Protein AF-A0A7Y2T5R7-F1 (afdb_monomer_lite)

Structure (mmCIF, N/CA/C/O backbone):
data_AF-A0A7Y2T5R7-F1
#
_entry.id   AF-A0A7Y2T5R7-F1
#
loop_
_atom_site.group_PDB
_atom_site.id
_atom_site.type_symbol
_atom_site.label_atom_id
_atom_site.label_alt_id
_atom_site.label_comp_id
_atom_site.label_asym_id
_atom_site.label_entity_id
_atom_site.label_seq_id
_atom_site.pdbx_PDB_ins_code
_atom_site.Cartn_x
_atom_site.Cartn_y
_atom_site.Cartn_z
_atom_site.occupancy
_atom_site.B_iso_or_equiv
_atom_site.auth_seq_id
_atom_site.auth_comp_id
_atom_site.auth_asym_id
_atom_site.auth_atom_id
_atom_site.pdbx_PDB_model_num
ATOM 1 N N . MET A 1 1 ? -15.879 -8.574 15.524 1.00 82.50 1 MET A N 1
ATOM 2 C CA . MET A 1 1 ? -15.016 -9.725 15.180 1.00 82.50 1 MET A CA 1
ATOM 3 C C . MET A 1 1 ? -14.684 -9.768 13.689 1.00 82.50 1 MET A C 1
ATOM 5 O O . MET A 1 1 ? -13.513 -9.671 13.364 1.00 82.50 1 MET A O 1
ATOM 9 N N . ILE A 1 2 ? -15.680 -9.788 12.792 1.00 92.94 2 ILE A N 1
ATOM 10 C CA . ILE A 1 2 ? -15.484 -9.879 11.326 1.00 92.94 2 ILE A CA 1
ATOM 11 C C . ILE A 1 2 ? -14.481 -8.845 10.782 1.00 92.94 2 ILE A C 1
ATOM 13 O O . ILE A 1 2 ? -13.501 -9.215 10.155 1.00 92.94 2 ILE A O 1
ATOM 17 N N . ILE A 1 3 ? -14.653 -7.558 11.103 1.00 93.81 3 ILE A N 1
ATOM 18 C CA . ILE A 1 3 ? -13.773 -6.482 10.602 1.00 93.81 3 ILE A CA 1
ATOM 19 C C . ILE A 1 3 ? -12.310 -6.653 11.033 1.00 93.81 3 ILE A C 1
ATOM 21 O O . ILE A 1 3 ? -11.402 -6.276 10.304 1.00 93.81 3 ILE A O 1
ATOM 25 N N . PHE A 1 4 ? -12.066 -7.232 12.209 1.00 94.38 4 PHE A N 1
ATOM 26 C CA . PHE A 1 4 ? -10.707 -7.507 12.666 1.00 94.38 4 PHE A CA 1
ATOM 27 C C . PHE A 1 4 ? -10.052 -8.619 11.842 1.00 94.38 4 PHE A C 1
ATOM 29 O O . PHE A 1 4 ? -8.899 -8.480 11.451 1.00 94.38 4 PHE A O 1
ATOM 36 N N . VAL A 1 5 ? -10.812 -9.663 11.495 1.00 97.19 5 VAL A N 1
ATOM 37 C CA . VAL A 1 5 ? -10.345 -10.723 10.591 1.00 97.19 5 VAL A CA 1
ATOM 38 C C . VAL A 1 5 ? -10.020 -10.150 9.212 1.00 97.19 5 VAL A C 1
ATOM 40 O O . VAL A 1 5 ? -8.943 -10.421 8.695 1.00 97.19 5 VAL A O 1
ATOM 43 N N . LEU A 1 6 ? -10.882 -9.290 8.650 1.00 96.88 6 LEU A N 1
ATOM 44 C CA . LEU A 1 6 ? -10.611 -8.654 7.350 1.00 96.88 6 LEU A CA 1
ATOM 45 C C . LEU A 1 6 ? -9.307 -7.848 7.366 1.00 96.88 6 LEU A C 1
ATOM 47 O O . LEU A 1 6 ? -8.536 -7.902 6.413 1.00 96.88 6 LEU A O 1
ATOM 51 N N . ARG A 1 7 ? -9.047 -7.129 8.467 1.00 97.62 7 ARG A N 1
ATOM 52 C CA . ARG A 1 7 ? -7.803 -6.373 8.655 1.00 97.62 7 ARG A CA 1
ATOM 53 C C . ARG A 1 7 ? -6.590 -7.300 8.687 1.00 97.62 7 ARG A C 1
ATOM 55 O O . ARG A 1 7 ? -5.608 -6.994 8.028 1.00 97.62 7 ARG A O 1
ATOM 62 N N . ILE A 1 8 ? -6.660 -8.419 9.414 1.00 97.69 8 ILE A N 1
ATOM 63 C CA . ILE A 1 8 ? -5.569 -9.407 9.455 1.00 97.69 8 ILE A CA 1
ATOM 64 C C . ILE A 1 8 ? -5.295 -9.951 8.053 1.00 97.69 8 ILE A C 1
ATOM 66 O O . ILE A 1 8 ? -4.147 -9.944 7.623 1.00 97.69 8 ILE A O 1
ATOM 70 N N . VAL A 1 9 ? -6.334 -10.376 7.330 1.00 97.75 9 VAL A N 1
ATOM 71 C CA . VAL A 1 9 ? -6.182 -10.929 5.976 1.00 97.75 9 VAL A CA 1
ATOM 72 C C . VAL A 1 9 ? -5.541 -9.903 5.040 1.00 97.75 9 VAL A C 1
ATOM 74 O O . VAL A 1 9 ? -4.542 -10.215 4.399 1.00 97.75 9 VAL A O 1
ATOM 77 N N . ALA A 1 10 ? -6.046 -8.664 5.015 1.00 97.25 10 ALA A N 1
ATOM 78 C CA . ALA A 1 10 ? -5.464 -7.595 4.204 1.00 97.25 10 ALA A CA 1
ATOM 79 C C . ALA A 1 10 ? -3.992 -7.328 4.572 1.00 97.25 10 ALA A C 1
ATOM 81 O O . ALA A 1 10 ? -3.141 -7.239 3.691 1.00 97.25 10 ALA A O 1
ATOM 82 N N . SER A 1 11 ? -3.669 -7.257 5.867 1.00 97.69 11 SER A N 1
ATOM 83 C CA . SER A 1 11 ? -2.298 -7.041 6.337 1.00 97.69 11 SER A CA 1
ATOM 84 C C . SER A 1 11 ? -1.349 -8.183 5.975 1.00 97.69 11 SER A C 1
ATOM 86 O O . SER A 1 11 ? -0.213 -7.909 5.602 1.00 97.69 11 SER A O 1
ATOM 88 N N . LEU A 1 12 ? -1.787 -9.443 6.051 1.00 97.81 12 LEU A N 1
ATOM 89 C CA . LEU A 1 12 ? -0.954 -10.592 5.682 1.00 97.81 12 LEU A CA 1
ATOM 90 C C . LEU A 1 12 ? -0.620 -10.598 4.187 1.00 97.81 12 LEU A C 1
ATOM 92 O O . LEU A 1 12 ? 0.531 -10.829 3.827 1.00 97.81 12 LEU A O 1
ATOM 96 N N . VAL A 1 13 ? -1.592 -10.284 3.327 1.00 96.44 13 VAL A N 1
ATOM 97 C CA . VAL A 1 13 ? -1.356 -10.186 1.877 1.00 96.44 13 VAL A CA 1
ATOM 98 C C . VAL A 1 13 ? -0.406 -9.027 1.552 1.00 96.44 13 VAL A C 1
ATOM 100 O O . VAL A 1 13 ? 0.529 -9.193 0.771 1.00 96.44 13 VAL A O 1
ATOM 103 N N . LEU A 1 14 ? 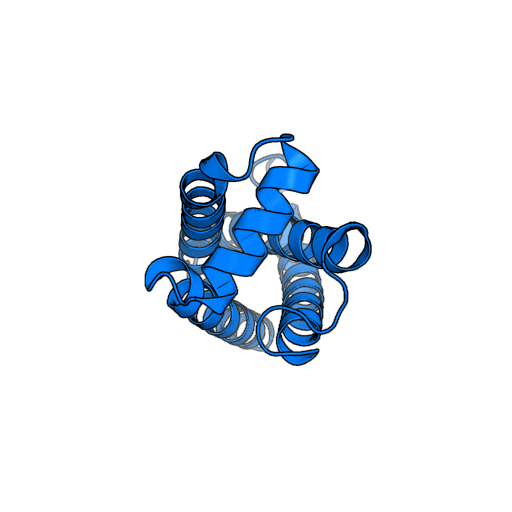-0.574 -7.867 2.196 1.00 96.06 14 LEU A N 1
ATOM 104 C CA . LEU A 1 14 ? 0.351 -6.740 2.029 1.00 96.06 14 LEU A CA 1
ATOM 105 C C . LEU A 1 14 ? 1.770 -7.074 2.516 1.00 96.06 14 LEU A C 1
ATOM 107 O O . LEU A 1 14 ? 2.737 -6.694 1.864 1.00 96.06 14 LEU A O 1
ATOM 111 N N . LEU A 1 15 ? 1.916 -7.811 3.622 1.00 96.94 15 LEU A N 1
ATOM 112 C CA . LEU A 1 15 ? 3.222 -8.274 4.107 1.00 96.94 15 LEU A CA 1
ATOM 113 C C . LEU A 1 15 ? 3.892 -9.256 3.139 1.00 96.94 15 LEU A C 1
ATOM 115 O O . LEU A 1 15 ? 5.104 -9.184 2.944 1.00 96.94 15 LEU A O 1
ATOM 119 N N . GLN A 1 16 ? 3.119 -10.134 2.500 1.00 95.31 16 GLN A N 1
ATOM 120 C CA . GLN A 1 16 ? 3.629 -11.002 1.439 1.00 95.31 16 GLN A CA 1
ATOM 121 C C . GLN A 1 16 ? 4.102 -10.179 0.228 1.00 95.31 16 GLN A C 1
ATOM 123 O O . GLN A 1 16 ? 5.209 -10.407 -0.251 1.00 95.31 16 GLN A O 1
ATOM 128 N N . SER A 1 17 ? 3.329 -9.184 -0.223 1.00 92.69 17 SER A N 1
ATOM 129 C CA . SER A 1 17 ? 3.758 -8.238 -1.273 1.00 92.69 17 SER A CA 1
ATOM 130 C C . SER A 1 17 ? 5.061 -7.518 -0.895 1.00 92.69 17 SER A C 1
ATOM 132 O O . SER A 1 17 ? 6.006 -7.460 -1.685 1.00 92.69 17 SER A O 1
ATOM 134 N N . LEU A 1 18 ? 5.144 -7.023 0.343 1.00 94.94 18 LEU A N 1
ATOM 135 C CA . LEU A 1 18 ? 6.329 -6.351 0.873 1.00 94.94 18 LEU A CA 1
ATOM 136 C C . LEU A 1 18 ? 7.562 -7.243 0.867 1.00 94.94 18 LEU A C 1
ATOM 138 O O . LEU A 1 18 ? 8.639 -6.747 0.561 1.00 94.94 18 LEU A O 1
ATOM 142 N N . PHE A 1 19 ? 7.424 -8.530 1.189 1.00 95.12 19 PHE A N 1
ATOM 143 C CA . PHE A 1 19 ? 8.545 -9.463 1.150 1.00 95.12 19 PHE A CA 1
ATOM 144 C C . PHE A 1 19 ? 9.201 -9.462 -0.237 1.00 95.12 19 PHE A C 1
ATOM 146 O O . PHE A 1 19 ? 10.382 -9.145 -0.335 1.00 95.12 19 PHE A O 1
ATOM 153 N N . PHE A 1 20 ? 8.426 -9.677 -1.305 1.00 92.75 20 PHE A N 1
ATOM 154 C CA . PHE A 1 20 ? 8.951 -9.694 -2.677 1.00 92.75 20 PHE A CA 1
ATOM 155 C C . PHE A 1 20 ? 9.573 -8.360 -3.099 1.00 92.75 20 PHE A C 1
ATOM 157 O O . PHE A 1 20 ? 10.625 -8.339 -3.748 1.00 92.75 20 PHE A O 1
ATOM 164 N N . LYS A 1 21 ? 8.951 -7.244 -2.701 1.00 94.00 21 LYS A N 1
ATOM 165 C CA . LYS A 1 21 ? 9.466 -5.910 -3.013 1.00 94.00 21 LYS A CA 1
ATOM 166 C C . LYS A 1 21 ? 10.740 -5.603 -2.245 1.00 94.00 21 LYS A C 1
ATOM 168 O O . LYS A 1 21 ? 11.671 -5.092 -2.844 1.00 94.00 21 LYS A O 1
ATOM 173 N N . LEU A 1 22 ? 10.828 -5.907 -0.954 1.00 94.88 22 LEU A N 1
ATOM 174 C CA . LEU A 1 22 ? 11.987 -5.554 -0.128 1.00 94.88 22 LEU A CA 1
ATOM 175 C C . LEU A 1 22 ? 13.186 -6.476 -0.367 1.00 94.88 22 LEU A C 1
ATOM 177 O O . LEU A 1 22 ? 14.319 -6.006 -0.298 1.00 94.88 22 LEU A O 1
ATOM 181 N N . THR A 1 23 ? 12.966 -7.750 -0.709 1.00 95.25 23 THR A N 1
ATOM 182 C CA . THR A 1 23 ? 14.054 -8.674 -1.077 1.00 95.25 23 THR A CA 1
ATOM 183 C C . THR A 1 23 ? 14.560 -8.472 -2.502 1.00 95.25 23 THR A C 1
ATOM 185 O O . THR A 1 23 ? 15.441 -9.213 -2.927 1.00 95.25 23 THR A O 1
ATOM 188 N N . ALA A 1 24 ? 14.004 -7.505 -3.245 1.00 93.75 24 ALA A N 1
ATOM 189 C CA . ALA A 1 24 ? 14.325 -7.259 -4.649 1.00 93.75 24 ALA A CA 1
ATOM 190 C C . ALA A 1 24 ? 14.247 -8.544 -5.491 1.00 93.75 24 ALA A C 1
ATOM 192 O O . ALA A 1 24 ? 15.151 -8.835 -6.273 1.00 93.75 24 ALA A O 1
ATOM 193 N N . ALA A 1 25 ? 13.175 -9.326 -5.308 1.00 93.75 25 ALA A N 1
ATOM 194 C CA . ALA A 1 25 ? 12.942 -10.499 -6.141 1.00 93.75 25 ALA A CA 1
ATOM 195 C C . ALA A 1 25 ? 12.976 -10.085 -7.621 1.00 93.75 25 ALA A C 1
ATOM 197 O O . ALA A 1 25 ? 12.406 -9.047 -7.968 1.00 93.75 25 ALA A O 1
ATOM 198 N N . GLU A 1 26 ? 13.624 -10.880 -8.478 1.00 92.94 26 GLU A N 1
ATOM 199 C CA . GLU A 1 26 ? 13.841 -10.537 -9.896 1.00 92.94 26 GLU A CA 1
ATOM 200 C C . GLU A 1 26 ? 12.541 -10.121 -10.588 1.00 92.94 26 GLU A C 1
ATOM 202 O O . GLU A 1 26 ? 12.492 -9.131 -11.316 1.00 92.94 26 GLU A O 1
ATOM 207 N N . GLU A 1 27 ? 11.454 -10.817 -10.266 1.00 89.12 27 GLU A N 1
ATOM 208 C CA . GLU A 1 27 ? 10.131 -10.533 -10.800 1.00 89.12 27 GLU A CA 1
ATOM 209 C C . GLU A 1 27 ? 9.571 -9.174 -10.359 1.00 89.12 27 GLU A C 1
ATOM 211 O O . GLU A 1 27 ? 8.992 -8.438 -11.160 1.00 89.12 27 GLU A O 1
ATOM 216 N N . SER A 1 28 ? 9.794 -8.800 -9.095 1.00 92.62 28 SER A N 1
ATOM 217 C CA . SER A 1 28 ? 9.418 -7.481 -8.589 1.00 92.62 28 SER A CA 1
ATOM 218 C C . SER A 1 28 ? 10.242 -6.388 -9.265 1.00 92.62 28 SER A C 1
ATOM 220 O O . SER A 1 28 ? 9.685 -5.344 -9.592 1.00 92.62 28 SER A O 1
ATOM 222 N N . VAL A 1 29 ? 11.544 -6.603 -9.467 1.00 94.88 29 VAL A N 1
ATOM 223 C CA . VAL A 1 29 ? 12.426 -5.620 -10.117 1.00 94.88 29 VAL A CA 1
ATOM 224 C C . VAL A 1 29 ? 12.010 -5.417 -11.574 1.00 94.88 29 VAL A C 1
ATOM 226 O O . VAL A 1 29 ? 11.833 -4.280 -12.007 1.00 94.88 29 VAL A O 1
ATOM 229 N N . ALA A 1 30 ? 11.767 -6.500 -12.317 1.00 92.50 30 ALA A N 1
ATOM 230 C CA . ALA A 1 30 ? 11.310 -6.426 -13.703 1.00 92.50 30 ALA A CA 1
ATOM 231 C C . ALA A 1 30 ? 9.967 -5.683 -13.827 1.00 92.50 30 ALA A C 1
ATOM 233 O O . ALA A 1 30 ? 9.833 -4.777 -14.652 1.00 92.50 30 ALA A O 1
ATOM 234 N N . MET A 1 31 ? 8.997 -6.000 -12.961 1.00 91.50 31 MET A N 1
ATOM 235 C CA . MET A 1 31 ? 7.690 -5.339 -12.951 1.00 91.50 31 MET A CA 1
ATOM 236 C C . MET A 1 31 ? 7.808 -3.831 -12.686 1.00 91.50 31 MET A C 1
ATOM 238 O O . MET A 1 31 ? 7.212 -3.026 -13.406 1.00 91.50 31 MET A O 1
ATOM 242 N N . PHE A 1 32 ? 8.576 -3.425 -11.669 1.00 94.12 32 PHE A N 1
ATOM 243 C CA . PHE A 1 32 ? 8.747 -2.006 -11.356 1.00 94.12 32 PHE A CA 1
ATOM 244 C C . PHE A 1 32 ? 9.604 -1.273 -12.394 1.00 94.12 32 PHE A C 1
ATOM 246 O O . PHE A 1 32 ? 9.390 -0.077 -12.578 1.00 94.12 32 PHE A O 1
ATOM 253 N N . ALA A 1 33 ? 10.504 -1.950 -13.114 1.00 94.88 33 ALA A N 1
ATOM 254 C CA . ALA A 1 33 ? 11.239 -1.353 -14.227 1.00 94.88 33 ALA A CA 1
ATOM 255 C C . ALA A 1 33 ? 10.297 -1.007 -15.385 1.00 94.88 33 ALA A C 1
ATOM 257 O O . ALA A 1 33 ? 10.316 0.125 -15.874 1.00 94.88 33 ALA A O 1
ATOM 258 N N . SER A 1 34 ? 9.414 -1.937 -15.768 1.00 93.69 34 SER A N 1
ATOM 259 C CA . SER A 1 34 ? 8.377 -1.685 -16.776 1.00 93.69 34 SER A CA 1
ATOM 260 C C . SER A 1 34 ? 7.406 -0.592 -16.331 1.00 93.69 34 SER A C 1
ATOM 262 O O . SER A 1 34 ? 7.094 0.310 -17.109 1.00 93.69 34 SER A O 1
ATOM 264 N N . LEU A 1 35 ? 6.965 -0.631 -15.070 1.00 93.50 35 LEU A N 1
ATOM 265 C CA . LEU A 1 35 ? 6.083 0.395 -14.520 1.00 93.50 35 LEU A CA 1
ATOM 266 C C . LEU A 1 35 ? 6.761 1.769 -14.492 1.00 93.50 35 LEU A C 1
ATOM 268 O O . LEU A 1 35 ? 6.132 2.765 -14.835 1.00 93.50 35 LEU A O 1
ATOM 272 N N . SER A 1 36 ? 8.036 1.828 -14.106 1.00 94.94 36 SER A N 1
ATOM 273 C CA . SER A 1 36 ? 8.808 3.069 -14.052 1.00 94.94 36 SER A CA 1
ATOM 274 C C . SER A 1 36 ? 8.963 3.663 -15.440 1.00 94.94 36 SER A C 1
ATOM 276 O O . SER A 1 36 ? 8.588 4.810 -15.656 1.00 94.94 36 SER A O 1
ATOM 278 N N . ALA A 1 37 ? 9.380 2.854 -16.415 1.00 95.12 37 ALA A N 1
ATOM 279 C CA . ALA A 1 37 ? 9.455 3.282 -17.805 1.00 95.12 37 ALA A CA 1
ATOM 280 C C . ALA A 1 37 ? 8.109 3.817 -18.327 1.00 95.12 37 ALA A C 1
ATOM 282 O O . ALA A 1 37 ? 8.082 4.841 -19.001 1.00 95.12 37 ALA A O 1
ATOM 283 N N . ALA A 1 38 ? 6.989 3.173 -17.989 1.00 93.44 38 ALA A N 1
ATOM 284 C CA . ALA A 1 38 ? 5.673 3.605 -18.452 1.00 93.44 38 ALA A CA 1
ATOM 285 C C . ALA A 1 38 ? 5.164 4.889 -17.774 1.00 93.44 38 ALA A C 1
ATOM 287 O O . ALA A 1 38 ? 4.479 5.686 -18.412 1.00 93.44 38 ALA A O 1
ATOM 288 N N . VAL A 1 39 ? 5.471 5.090 -16.489 1.00 92.25 39 VAL A N 1
ATOM 289 C CA . VAL A 1 39 ? 4.977 6.238 -15.710 1.00 92.25 39 VAL A CA 1
ATOM 290 C C . VAL A 1 39 ? 5.875 7.466 -15.865 1.00 92.25 39 VAL A C 1
ATOM 292 O O . VAL A 1 39 ? 5.367 8.584 -15.924 1.00 92.25 39 VAL A O 1
ATOM 295 N N . THR A 1 40 ? 7.195 7.279 -15.913 1.00 93.38 40 THR A N 1
ATOM 296 C CA . THR A 1 40 ? 8.177 8.377 -15.896 1.00 93.38 40 THR A CA 1
ATOM 297 C C . THR A 1 40 ? 8.950 8.526 -17.205 1.00 93.38 40 THR A C 1
ATOM 299 O O . THR A 1 40 ? 9.579 9.559 -17.417 1.00 93.38 40 THR A O 1
ATOM 302 N N . GLY A 1 41 ? 8.922 7.518 -18.083 1.00 94.69 41 GLY A N 1
ATOM 303 C CA . GLY A 1 41 ? 9.814 7.434 -19.243 1.00 94.69 41 GLY A CA 1
ATOM 304 C C . GLY A 1 41 ? 11.224 6.935 -18.906 1.00 94.69 41 GLY A C 1
ATOM 305 O O . GLY A 1 41 ? 12.051 6.829 -19.808 1.00 94.69 41 GLY A O 1
ATOM 306 N N . ASP A 1 42 ? 11.507 6.614 -17.637 1.00 95.00 42 ASP A N 1
ATOM 307 C CA . ASP A 1 42 ? 12.835 6.226 -17.159 1.00 95.00 42 ASP A CA 1
ATOM 308 C C . ASP A 1 42 ? 12.768 4.974 -16.269 1.00 95.00 42 ASP A C 1
ATOM 310 O O . ASP A 1 42 ? 12.227 4.986 -15.161 1.00 95.00 42 ASP A O 1
ATOM 314 N N . ALA A 1 43 ? 13.350 3.871 -16.745 1.00 94.81 43 ALA A N 1
ATOM 315 C CA . ALA A 1 43 ? 13.415 2.610 -16.007 1.00 94.81 43 ALA A CA 1
ATOM 316 C C . ALA A 1 43 ? 14.377 2.659 -14.805 1.00 94.81 43 ALA A C 1
ATOM 318 O O . ALA A 1 43 ? 14.237 1.857 -13.883 1.00 94.81 43 ALA A O 1
ATOM 319 N N . SER A 1 44 ? 15.333 3.593 -14.775 1.00 94.81 44 SER A N 1
ATOM 320 C CA . SER A 1 44 ? 16.316 3.706 -13.688 1.00 94.81 44 SER A CA 1
ATOM 321 C C . SER A 1 44 ? 15.692 4.136 -12.356 1.00 94.81 44 SER A C 1
ATOM 323 O O . SER A 1 44 ? 16.284 3.924 -11.297 1.00 94.81 44 SER A O 1
ATOM 325 N N . LEU A 1 45 ? 14.466 4.674 -12.393 1.00 96.31 45 LEU A N 1
ATOM 326 C CA . LEU A 1 45 ? 13.686 5.034 -11.210 1.00 96.31 45 LEU A CA 1
ATOM 327 C C . LEU A 1 45 ? 12.950 3.839 -10.570 1.00 96.31 45 LEU A C 1
ATOM 329 O O . LEU A 1 45 ? 12.318 4.019 -9.525 1.00 96.31 45 LEU A O 1
ATOM 333 N N . GLU A 1 46 ? 13.088 2.621 -11.118 1.00 96.19 46 GLU A N 1
ATOM 334 C CA . GLU A 1 46 ? 12.584 1.365 -10.533 1.00 96.19 46 GLU A CA 1
ATOM 335 C C . GLU A 1 46 ? 12.840 1.265 -9.024 1.00 96.19 46 GLU A C 1
ATOM 337 O O . GLU A 1 46 ? 11.862 1.087 -8.288 1.00 96.19 46 GLU A O 1
ATOM 342 N N . PRO A 1 47 ? 14.080 1.445 -8.513 1.00 96.38 47 PRO A N 1
ATOM 343 C CA . PRO A 1 47 ? 14.352 1.199 -7.102 1.00 96.38 47 PRO A CA 1
ATOM 344 C C . PRO A 1 47 ? 13.628 2.215 -6.223 1.00 96.38 47 PRO A C 1
ATOM 346 O O . PRO A 1 47 ? 13.089 1.866 -5.174 1.00 96.38 47 PRO A O 1
ATOM 349 N N . ALA A 1 48 ? 13.570 3.474 -6.668 1.00 96.31 48 ALA A N 1
ATOM 350 C CA . ALA A 1 48 ? 12.875 4.538 -5.959 1.00 96.31 48 ALA A CA 1
ATOM 351 C C . ALA A 1 48 ? 11.364 4.278 -5.915 1.00 96.31 48 ALA A C 1
ATOM 353 O O . ALA A 1 48 ? 10.752 4.402 -4.853 1.00 96.31 48 ALA A O 1
ATOM 354 N N . MET A 1 49 ? 10.765 3.858 -7.032 1.00 95.12 49 MET A N 1
ATOM 355 C CA . MET A 1 49 ? 9.341 3.529 -7.085 1.00 95.12 49 MET A CA 1
ATOM 356 C C . MET A 1 49 ? 8.993 2.291 -6.258 1.00 95.12 49 MET A C 1
ATOM 358 O O . MET A 1 49 ? 8.041 2.333 -5.473 1.00 95.12 49 MET A O 1
ATOM 362 N N . ARG A 1 50 ? 9.768 1.208 -6.381 1.00 96.38 50 ARG A N 1
ATOM 363 C CA . ARG A 1 50 ? 9.557 -0.018 -5.602 1.00 96.38 50 ARG A CA 1
ATOM 364 C C . ARG A 1 50 ? 9.669 0.257 -4.108 1.00 96.38 50 ARG A C 1
ATOM 366 O O . ARG A 1 50 ? 8.788 -0.149 -3.345 1.00 96.38 50 ARG A O 1
ATOM 373 N N . MET A 1 51 ? 10.698 0.990 -3.681 1.00 96.50 51 MET A N 1
ATOM 374 C CA . MET A 1 51 ? 10.877 1.361 -2.274 1.00 96.50 51 MET A CA 1
ATOM 375 C C . MET A 1 51 ? 9.788 2.326 -1.798 1.00 96.50 51 MET A C 1
ATOM 377 O O . MET A 1 51 ? 9.252 2.138 -0.707 1.00 96.50 51 MET A O 1
ATOM 381 N N . GLY A 1 52 ? 9.392 3.300 -2.621 1.00 95.56 52 GLY A N 1
ATOM 382 C CA . GLY A 1 52 ? 8.308 4.231 -2.307 1.00 95.56 52 GLY A CA 1
ATOM 383 C C . GLY A 1 52 ? 6.986 3.514 -2.028 1.00 95.56 52 GLY A C 1
ATOM 384 O O . GLY A 1 52 ? 6.378 3.724 -0.976 1.00 95.56 52 GLY A O 1
ATOM 385 N N . VAL A 1 53 ? 6.576 2.598 -2.912 1.00 95.75 53 VAL A N 1
ATOM 386 C CA . VAL A 1 53 ? 5.370 1.778 -2.703 1.00 95.75 53 VAL A CA 1
ATOM 387 C C . VAL A 1 53 ? 5.521 0.875 -1.476 1.00 95.75 53 VAL A C 1
ATOM 389 O O . VAL A 1 53 ? 4.577 0.747 -0.698 1.00 95.75 53 VAL A O 1
ATOM 392 N N . SER A 1 54 ? 6.708 0.306 -1.251 1.00 96.31 54 SER A N 1
ATOM 393 C CA . SER A 1 54 ? 6.974 -0.540 -0.077 1.00 96.31 54 SER A CA 1
ATOM 394 C C . SER A 1 54 ? 6.824 0.230 1.239 1.00 96.31 54 SER A C 1
ATOM 396 O O . SE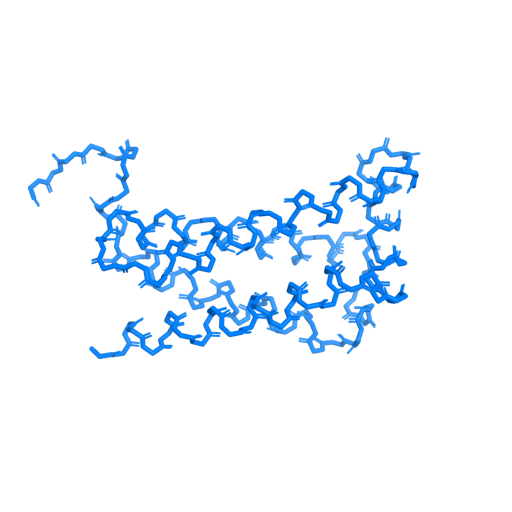R A 1 54 ? 6.248 -0.273 2.200 1.00 96.31 54 SER A O 1
ATOM 398 N N . VAL A 1 55 ? 7.271 1.485 1.303 1.00 98.00 55 VAL A N 1
ATOM 399 C CA . VAL A 1 55 ? 7.073 2.321 2.497 1.00 98.00 55 VAL A CA 1
ATOM 400 C C . VAL A 1 55 ? 5.584 2.569 2.745 1.00 98.00 55 VAL A C 1
ATOM 402 O O . VAL A 1 55 ? 5.118 2.423 3.878 1.00 98.00 55 VAL A O 1
ATOM 405 N N . VAL A 1 56 ? 4.815 2.889 1.699 1.00 97.88 56 VAL A N 1
ATOM 406 C CA . VAL A 1 56 ? 3.363 3.107 1.824 1.00 97.88 56 VAL A CA 1
ATOM 407 C C . VAL A 1 56 ? 2.650 1.835 2.290 1.00 97.88 56 VAL A C 1
ATOM 409 O O . VAL A 1 56 ? 1.797 1.902 3.178 1.00 97.88 56 VAL A O 1
ATOM 412 N N . GLU A 1 57 ? 3.006 0.671 1.750 1.00 97.44 57 GLU A N 1
ATOM 413 C CA . GLU A 1 57 ? 2.429 -0.615 2.159 1.00 97.44 57 GLU A CA 1
ATOM 414 C C . GLU A 1 57 ? 2.781 -0.975 3.607 1.00 97.44 57 GLU A C 1
ATOM 416 O O . GLU A 1 57 ? 1.908 -1.418 4.357 1.00 97.44 57 GLU A O 1
ATOM 421 N N . LEU A 1 58 ? 4.012 -0.711 4.051 1.00 97.94 58 LEU A N 1
ATOM 422 C CA . LEU A 1 58 ? 4.412 -0.948 5.439 1.00 97.94 58 LEU A CA 1
ATOM 423 C C . LEU A 1 58 ? 3.619 -0.064 6.411 1.00 97.94 58 LEU A C 1
ATOM 425 O O . LEU A 1 58 ? 3.073 -0.555 7.404 1.00 97.94 58 LEU A O 1
ATOM 429 N N . VAL A 1 59 ? 3.495 1.230 6.103 1.00 98.38 59 VAL A N 1
ATOM 430 C CA . VAL A 1 59 ? 2.668 2.164 6.884 1.00 98.38 59 VAL A CA 1
ATOM 431 C C . VAL A 1 59 ? 1.211 1.704 6.903 1.00 98.38 59 VAL A C 1
ATOM 433 O O . VAL A 1 59 ? 0.572 1.709 7.955 1.00 98.38 59 VAL A O 1
ATOM 436 N N . THR A 1 60 ? 0.697 1.244 5.763 1.00 98.31 60 THR A N 1
ATOM 437 C CA . THR A 1 60 ? -0.662 0.708 5.631 1.00 98.31 60 THR A CA 1
ATOM 438 C C . THR A 1 60 ? -0.896 -0.472 6.574 1.00 98.31 60 THR A C 1
ATOM 440 O O . THR A 1 60 ? -1.882 -0.471 7.316 1.00 98.31 60 THR A O 1
ATOM 443 N N . VAL A 1 61 ? 0.022 -1.444 6.611 1.00 98.25 61 VAL A N 1
ATOM 444 C CA . VAL A 1 61 ? -0.055 -2.602 7.517 1.00 98.25 61 VAL A CA 1
ATOM 445 C C . VAL A 1 61 ? -0.069 -2.158 8.979 1.00 98.25 61 VAL A C 1
ATOM 447 O O . VAL A 1 61 ? -0.933 -2.597 9.743 1.00 98.25 61 VAL A O 1
ATOM 450 N N . ILE A 1 62 ? 0.836 -1.254 9.365 1.00 98.31 62 ILE A N 1
ATOM 451 C CA . ILE A 1 62 ? 0.916 -0.736 10.738 1.00 98.31 62 ILE A CA 1
ATOM 452 C C . ILE A 1 62 ? -0.408 -0.073 11.131 1.00 98.31 62 ILE A C 1
ATOM 454 O O . ILE A 1 62 ? -1.001 -0.424 12.154 1.00 98.31 62 ILE A O 1
ATOM 458 N N . LEU A 1 63 ? -0.910 0.843 10.300 1.00 97.75 63 LEU A N 1
ATOM 459 C CA . LEU A 1 63 ? -2.149 1.579 10.552 1.00 97.75 63 LEU A CA 1
ATOM 460 C C . LEU A 1 63 ? -3.370 0.655 10.637 1.00 97.75 63 LEU A C 1
ATOM 462 O O . LEU A 1 63 ? -4.193 0.804 11.547 1.00 97.75 63 LEU A O 1
ATOM 466 N N . LEU A 1 64 ? -3.464 -0.341 9.750 1.00 97.38 64 LEU A N 1
ATOM 467 C CA . LEU A 1 64 ? -4.524 -1.348 9.781 1.00 97.38 64 LEU A CA 1
ATOM 468 C C . LEU A 1 64 ? -4.478 -2.216 11.038 1.00 97.38 64 LEU A C 1
ATOM 470 O O . LEU A 1 64 ? -5.526 -2.722 11.426 1.00 97.38 64 LEU A O 1
ATOM 474 N N . MET A 1 65 ? -3.336 -2.382 11.707 1.00 97.81 65 MET A N 1
ATOM 475 C CA . MET A 1 65 ? -3.217 -3.172 12.944 1.00 97.81 65 MET A CA 1
ATOM 476 C C . MET A 1 65 ? -3.403 -2.352 14.230 1.00 97.81 65 MET A C 1
ATOM 478 O O . MET A 1 65 ? -3.608 -2.920 15.306 1.00 97.81 65 MET A O 1
ATOM 482 N N . MET A 1 66 ? -3.439 -1.021 14.149 1.00 96.06 66 MET A N 1
ATOM 483 C CA . MET A 1 66 ? -3.696 -0.167 15.313 1.00 96.06 66 MET A CA 1
ATOM 484 C C . MET A 1 66 ? -5.122 -0.321 15.872 1.00 96.06 66 MET A C 1
ATOM 486 O O . MET A 1 66 ? -6.059 -0.745 15.198 1.00 96.06 66 MET A O 1
ATOM 490 N N . LYS A 1 67 ? -5.327 0.076 17.134 1.00 93.69 67 LYS A N 1
ATOM 491 C CA . LYS A 1 67 ? -6.657 0.058 17.780 1.00 93.69 67 LYS A CA 1
ATOM 492 C C . LYS A 1 67 ? -7.494 1.318 17.515 1.00 93.69 67 LYS A C 1
ATOM 494 O O . LYS A 1 67 ? -8.700 1.301 17.735 1.00 93.69 67 LYS A O 1
ATOM 499 N N . ARG A 1 68 ? -6.870 2.416 17.069 1.00 94.38 68 ARG A N 1
ATOM 500 C CA . ARG A 1 68 ? -7.537 3.717 16.888 1.00 94.38 68 ARG A CA 1
ATOM 501 C C . ARG A 1 68 ? -8.368 3.728 15.590 1.00 94.38 68 ARG A C 1
ATOM 503 O O . ARG A 1 68 ? -7.776 3.515 14.536 1.00 94.38 68 ARG A O 1
ATOM 510 N N . PRO A 1 69 ? -9.679 4.050 15.622 1.00 93.50 69 PRO A N 1
ATOM 511 C CA . PRO A 1 69 ? -10.536 4.100 14.429 1.00 93.50 69 PRO A CA 1
ATOM 512 C C . PRO A 1 69 ? -9.996 4.984 13.301 1.00 93.50 69 PRO A C 1
ATOM 514 O O . PRO A 1 69 ? -10.025 4.578 12.146 1.00 93.50 69 PRO A O 1
ATOM 517 N N . ALA A 1 70 ? -9.435 6.149 13.642 1.00 94.31 70 ALA A N 1
ATOM 518 C CA . ALA A 1 70 ? -8.827 7.050 12.666 1.00 94.31 70 ALA A CA 1
ATOM 519 C C . ALA A 1 70 ? -7.610 6.430 11.966 1.00 94.31 70 ALA A C 1
ATOM 521 O O . ALA A 1 70 ? -7.481 6.545 10.754 1.00 94.31 70 ALA A O 1
ATOM 522 N N . ALA A 1 71 ? -6.754 5.714 12.705 1.00 96.00 71 ALA A N 1
ATOM 523 C CA . ALA A 1 71 ? -5.616 5.011 12.115 1.00 96.00 71 ALA A CA 1
ATOM 524 C C . ALA A 1 71 ? -6.084 3.887 11.181 1.00 96.00 71 ALA A C 1
ATOM 526 O O . ALA A 1 71 ? -5.585 3.779 10.067 1.00 96.00 71 ALA A O 1
ATOM 527 N N . ILE A 1 72 ? -7.094 3.111 11.594 1.00 96.81 72 ILE A N 1
ATOM 528 C CA . ILE A 1 72 ? -7.668 2.043 10.764 1.00 96.81 72 ILE A CA 1
ATOM 529 C C . ILE A 1 72 ? -8.268 2.622 9.477 1.00 96.81 72 ILE A C 1
ATOM 531 O O . ILE A 1 72 ? -8.038 2.070 8.405 1.00 96.81 72 ILE A O 1
ATOM 535 N N . ALA A 1 73 ? -9.005 3.733 9.569 1.00 95.94 73 ALA A N 1
ATOM 536 C CA . ALA A 1 73 ? -9.591 4.404 8.411 1.00 95.94 73 ALA A CA 1
ATOM 537 C C . ALA A 1 73 ? -8.512 4.898 7.438 1.00 95.94 73 ALA A C 1
ATOM 539 O O . ALA A 1 73 ? -8.600 4.626 6.244 1.00 95.94 73 ALA A O 1
ATOM 540 N N . THR A 1 74 ? -7.465 5.557 7.946 1.00 96.62 74 THR A N 1
ATOM 541 C CA . THR A 1 74 ? -6.334 6.008 7.124 1.00 96.62 74 THR A CA 1
ATOM 542 C C . THR A 1 74 ? -5.602 4.831 6.484 1.00 96.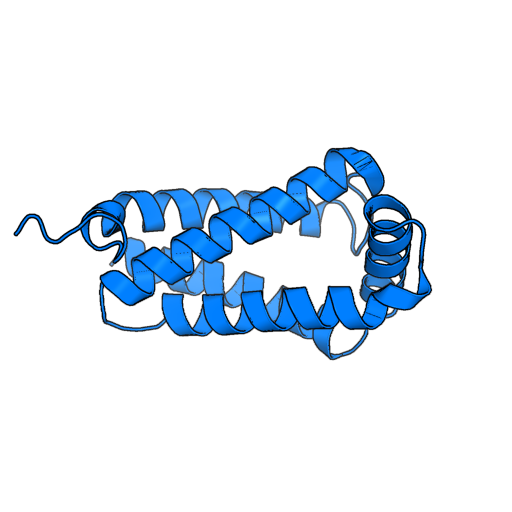62 74 THR A C 1
ATOM 544 O O . THR A 1 74 ? -5.331 4.871 5.289 1.00 96.62 74 THR A O 1
ATOM 547 N N . GLY A 1 75 ? -5.333 3.758 7.234 1.00 97.44 75 GLY A N 1
ATOM 548 C CA . GLY A 1 75 ? -4.723 2.543 6.691 1.00 97.44 75 GLY A CA 1
ATOM 549 C C . GLY A 1 75 ? -5.575 1.919 5.585 1.00 97.44 75 GLY A C 1
ATOM 550 O O . GLY A 1 75 ? -5.070 1.621 4.512 1.00 97.44 75 GLY A O 1
ATOM 551 N N . ALA A 1 76 ? -6.886 1.797 5.793 1.00 97.62 76 ALA A N 1
ATOM 552 C CA . ALA A 1 76 ? -7.792 1.269 4.775 1.00 97.62 76 ALA A CA 1
ATOM 553 C C . ALA A 1 76 ? -7.851 2.163 3.525 1.00 97.62 76 ALA A C 1
ATOM 555 O O . ALA A 1 76 ? -7.885 1.652 2.411 1.00 97.62 76 ALA A O 1
ATOM 556 N N . MET A 1 77 ? -7.810 3.486 3.693 1.00 97.56 77 MET A N 1
ATOM 557 C CA . MET A 1 77 ? -7.751 4.436 2.580 1.00 97.56 77 MET A CA 1
ATOM 558 C C . MET A 1 77 ? -6.453 4.300 1.775 1.00 97.56 77 MET A C 1
ATOM 560 O O . MET A 1 77 ? -6.504 4.274 0.547 1.00 97.56 77 MET A O 1
ATOM 564 N N . LEU A 1 78 ? -5.306 4.167 2.449 1.00 97.81 78 LEU A N 1
ATOM 565 C CA . LEU A 1 78 ? -4.025 3.921 1.784 1.00 97.81 78 LEU A CA 1
ATOM 566 C C . LEU A 1 78 ? -4.040 2.592 1.023 1.00 97.81 78 LEU A C 1
ATOM 568 O O . LEU A 1 78 ? -3.646 2.574 -0.137 1.00 97.81 78 LEU A O 1
ATOM 572 N N . ALA A 1 79 ? -4.565 1.521 1.629 1.00 97.94 79 ALA A N 1
ATOM 573 C CA . ALA A 1 79 ? -4.706 0.221 0.974 1.00 97.94 79 ALA A CA 1
ATOM 574 C C . ALA A 1 79 ? -5.586 0.292 -0.284 1.00 97.94 79 ALA A C 1
ATOM 576 O O . ALA A 1 79 ? -5.250 -0.293 -1.308 1.00 97.94 79 ALA A O 1
ATOM 577 N N . VAL A 1 80 ? -6.700 1.032 -0.236 1.00 98.25 80 VAL A N 1
ATOM 578 C CA . VAL A 1 80 ? -7.543 1.255 -1.420 1.00 98.25 80 VAL A CA 1
ATOM 579 C C . VAL A 1 80 ? -6.752 1.970 -2.513 1.00 98.25 80 VAL A C 1
ATOM 581 O O . VAL A 1 80 ? -6.761 1.517 -3.654 1.00 98.25 80 VAL A O 1
ATOM 584 N N . GLY A 1 81 ? -6.042 3.049 -2.173 1.00 97.38 81 GLY A N 1
ATOM 585 C CA . GLY A 1 81 ? -5.242 3.807 -3.136 1.00 97.38 81 GLY A CA 1
ATOM 586 C C . GLY A 1 81 ? -4.130 2.974 -3.777 1.00 97.38 81 GLY A C 1
ATOM 587 O O . GLY A 1 81 ? -3.988 2.980 -5.000 1.00 97.38 81 GLY A O 1
ATOM 588 N N . THR A 1 82 ? -3.373 2.218 -2.978 1.00 96.44 82 THR A N 1
ATOM 589 C CA . THR A 1 82 ? -2.274 1.386 -3.489 1.00 96.44 82 THR A CA 1
ATOM 590 C C . THR A 1 82 ? -2.774 0.224 -4.336 1.00 96.44 82 THR A C 1
ATOM 592 O O . THR A 1 82 ? -2.241 0.007 -5.422 1.00 96.44 82 THR A O 1
ATOM 595 N N . MET A 1 83 ? -3.814 -0.496 -3.900 1.00 97.19 83 MET A N 1
ATOM 596 C CA . MET A 1 83 ? -4.362 -1.615 -4.676 1.00 97.19 83 MET A CA 1
ATOM 597 C C . MET A 1 83 ? -5.046 -1.137 -5.955 1.00 97.19 83 MET A C 1
ATOM 599 O O . MET A 1 83 ? -4.902 -1.775 -6.993 1.00 97.19 83 MET A O 1
ATOM 603 N N . PHE A 1 84 ? -5.739 0.005 -5.914 1.00 96.75 84 PHE A N 1
ATOM 604 C CA . PHE A 1 84 ? -6.297 0.614 -7.119 1.00 96.75 84 PHE A CA 1
ATOM 605 C C . PHE A 1 84 ? -5.195 0.978 -8.121 1.00 96.75 84 PHE A C 1
ATOM 607 O O . PHE A 1 84 ? -5.299 0.619 -9.291 1.00 96.75 84 PHE A O 1
ATOM 614 N N . GLY A 1 85 ? -4.113 1.617 -7.659 1.00 93.81 85 GLY A N 1
ATOM 615 C CA . GLY A 1 85 ? -2.953 1.922 -8.499 1.00 93.81 85 GLY A CA 1
ATOM 616 C C . GLY A 1 85 ? -2.303 0.670 -9.094 1.00 93.81 85 GLY A C 1
ATOM 617 O O . GLY A 1 85 ? -2.000 0.649 -10.284 1.00 93.81 85 GLY A O 1
ATOM 618 N N . ALA A 1 86 ? -2.154 -0.395 -8.302 1.00 92.38 86 ALA A N 1
ATOM 619 C CA . ALA A 1 86 ? -1.612 -1.672 -8.768 1.00 92.38 86 ALA A CA 1
ATOM 620 C C . ALA A 1 86 ? -2.504 -2.324 -9.840 1.00 92.38 86 ALA A C 1
ATOM 622 O O . ALA A 1 86 ? -2.018 -2.700 -10.903 1.00 92.38 86 ALA A O 1
ATOM 623 N N . ILE A 1 87 ? -3.816 -2.408 -9.603 1.00 94.38 87 ILE A N 1
ATOM 624 C CA . ILE A 1 87 ? -4.781 -2.955 -10.571 1.00 94.38 87 ILE A CA 1
ATOM 625 C C . ILE A 1 87 ? -4.770 -2.131 -11.858 1.00 94.38 87 ILE A C 1
ATOM 627 O O . ILE A 1 87 ? -4.726 -2.697 -12.948 1.00 94.38 87 ILE A O 1
ATOM 631 N N . PHE A 1 88 ? -4.767 -0.802 -11.748 1.00 93.94 88 PHE A N 1
ATOM 632 C CA . PHE A 1 88 ? -4.696 0.075 -12.910 1.00 93.94 88 PHE A CA 1
ATOM 633 C C . PHE A 1 88 ? -3.405 -0.146 -13.710 1.00 93.94 88 PHE A C 1
ATOM 635 O O . PHE A 1 88 ? -3.467 -0.283 -14.928 1.00 93.94 88 PHE A O 1
ATOM 642 N N . ALA A 1 89 ? -2.255 -0.267 -13.042 1.00 91.75 89 ALA A N 1
ATOM 643 C CA . ALA A 1 89 ? -0.982 -0.583 -13.689 1.00 91.75 89 ALA A CA 1
ATOM 644 C C . ALA A 1 89 ? -1.015 -1.932 -14.431 1.00 91.75 89 ALA A C 1
ATOM 646 O O . ALA A 1 89 ? -0.512 -2.028 -15.552 1.00 91.75 89 ALA A O 1
ATOM 647 N N . HIS A 1 90 ? -1.653 -2.954 -13.852 1.00 90.38 90 HIS A N 1
ATOM 648 C CA . HIS A 1 90 ? -1.869 -4.236 -14.527 1.00 90.38 90 HIS A CA 1
ATOM 649 C C . HIS A 1 90 ? -2.734 -4.104 -15.781 1.00 90.38 90 HIS A C 1
ATOM 651 O O . HIS A 1 90 ? -2.400 -4.677 -16.813 1.00 90.38 90 HIS A O 1
ATOM 657 N N . LEU A 1 91 ? -3.822 -3.338 -15.722 1.00 91.00 91 LEU A N 1
ATOM 658 C CA . LEU A 1 91 ? -4.724 -3.184 -16.864 1.00 91.00 91 LEU A CA 1
ATOM 659 C C . LEU A 1 91 ? -4.150 -2.287 -17.968 1.00 91.00 91 LEU A C 1
ATOM 661 O O . LEU A 1 91 ? -4.439 -2.511 -19.140 1.00 91.00 91 LEU A O 1
ATOM 665 N N . ALA A 1 92 ? -3.362 -1.274 -17.606 1.00 88.75 92 ALA A N 1
ATOM 666 C CA . ALA A 1 92 ? -2.867 -0.274 -18.546 1.00 88.75 92 ALA A CA 1
ATOM 667 C C . ALA A 1 92 ? -1.505 -0.627 -19.163 1.00 88.75 92 ALA A C 1
ATOM 669 O O . ALA A 1 92 ? -1.262 -0.283 -20.317 1.00 88.75 92 ALA A O 1
ATOM 670 N N . VAL A 1 93 ? -0.610 -1.263 -18.398 1.00 84.94 93 VAL A N 1
ATOM 671 C CA . VAL A 1 93 ? 0.813 -1.387 -18.766 1.00 84.94 93 VAL A CA 1
ATOM 672 C C . VAL A 1 93 ? 1.311 -2.825 -18.695 1.00 84.94 93 VAL A C 1
ATOM 674 O O . VAL A 1 93 ? 1.941 -3.296 -19.637 1.00 84.94 93 VAL A O 1
ATOM 677 N N . LEU A 1 94 ? 1.085 -3.512 -17.572 1.00 85.12 94 LEU A N 1
ATOM 678 C CA . LEU A 1 94 ? 1.806 -4.754 -17.267 1.00 85.12 94 LEU A CA 1
ATOM 679 C C . LEU A 1 94 ? 1.125 -6.002 -17.850 1.00 85.12 94 LEU A C 1
ATOM 681 O O . LEU A 1 94 ? 1.803 -6.957 -18.207 1.00 85.12 94 LEU A O 1
ATOM 685 N N . GLY A 1 95 ? -0.203 -6.018 -17.950 1.00 84.75 95 GLY A N 1
ATOM 686 C CA . GLY A 1 95 ? -0.975 -7.239 -18.183 1.00 84.75 95 GLY A CA 1
ATOM 687 C C . GLY A 1 95 ? -1.238 -8.027 -16.891 1.00 84.75 95 GLY A C 1
ATOM 688 O O . GLY A 1 95 ? -0.694 -7.733 -15.827 1.00 84.75 95 GLY A O 1
ATOM 689 N N . ILE A 1 96 ? -2.120 -9.028 -16.969 1.00 80.06 96 ILE A N 1
ATOM 690 C CA . ILE A 1 96 ? -2.659 -9.741 -15.792 1.00 80.06 96 ILE A CA 1
ATOM 691 C C . ILE A 1 96 ? -1.718 -10.864 -15.301 1.00 80.06 96 ILE A C 1
ATOM 693 O O . ILE A 1 96 ? -1.797 -11.265 -14.144 1.00 80.06 96 ILE A O 1
ATOM 697 N N . GLU A 1 97 ? -0.802 -11.352 -16.143 1.00 80.12 97 GLU A N 1
ATOM 698 C CA . GLU A 1 97 ? 0.045 -12.528 -15.854 1.00 80.12 97 GLU A CA 1
ATOM 699 C C . GLU A 1 97 ? 1.488 -12.206 -15.405 1.00 80.12 97 GLU A C 1
ATOM 701 O O . GLU A 1 97 ? 2.303 -13.112 -15.262 1.00 80.12 97 GLU A O 1
ATOM 706 N N . VAL A 1 98 ? 1.820 -10.941 -15.139 1.00 74.31 98 VAL A N 1
ATOM 707 C CA . VAL A 1 98 ? 3.170 -10.513 -14.710 1.00 74.31 98 VAL A CA 1
ATOM 708 C C . VAL A 1 98 ? 3.350 -10.638 -13.194 1.00 74.31 98 VAL A C 1
ATOM 710 O O . VAL A 1 98 ? 2.424 -10.333 -12.445 1.00 74.31 98 VAL A O 1
ATOM 713 N N . GLY A 1 99 ? 4.551 -10.995 -12.720 1.00 62.59 99 GLY A N 1
ATOM 714 C CA . GLY A 1 99 ? 4.882 -10.857 -11.295 1.00 62.59 99 GLY A CA 1
ATOM 715 C C . GLY A 1 99 ? 4.438 -12.022 -10.406 1.00 62.59 99 GLY A C 1
ATOM 716 O O . GLY A 1 99 ? 4.267 -11.811 -9.215 1.00 62.59 99 GLY A O 1
ATOM 717 N N . GLY A 1 100 ? 4.202 -13.202 -10.979 1.00 63.31 100 GLY A N 1
ATOM 718 C CA . GLY A 1 100 ? 3.849 -14.457 -10.319 1.00 63.31 100 GLY A CA 1
ATOM 719 C C . GLY A 1 100 ? 2.511 -14.998 -10.818 1.00 63.31 100 GLY A C 1
ATOM 720 O O . GLY A 1 100 ? 1.827 -15.734 -10.101 1.00 63.31 100 GLY A O 1
ATOM 721 N N . GLY A 1 101 ? 2.106 -14.574 -12.020 1.00 75.62 101 GLY A N 1
ATOM 722 C CA . GLY A 1 101 ? 0.843 -14.910 -12.668 1.00 75.62 101 GLY A CA 1
ATOM 723 C C . GLY A 1 101 ? -0.366 -14.138 -12.131 1.00 75.62 101 GLY A C 1
ATOM 724 O O . GLY A 1 101 ? -0.258 -13.243 -11.290 1.00 75.62 101 GLY A O 1
ATOM 725 N N . VAL A 1 102 ? -1.553 -14.558 -12.582 1.00 84.44 102 VAL A N 1
ATOM 726 C CA . VAL A 1 102 ? -2.870 -13.973 -12.246 1.00 84.44 102 VAL A CA 1
ATOM 727 C C . VAL A 1 102 ? -3.110 -13.839 -10.734 1.00 84.44 102 VAL A C 1
ATOM 729 O O . VAL A 1 102 ? -3.885 -12.991 -10.292 1.00 84.44 102 VAL A O 1
ATOM 732 N N . THR A 1 103 ? -2.427 -14.643 -9.917 1.00 86.94 103 THR A N 1
ATOM 733 C CA . THR A 1 103 ? -2.530 -14.632 -8.454 1.00 86.94 103 THR A CA 1
ATOM 734 C C . THR A 1 103 ? -2.299 -13.246 -7.854 1.00 86.94 103 THR A C 1
ATOM 736 O O . THR A 1 103 ? -3.088 -12.824 -7.012 1.00 86.94 103 THR A O 1
ATOM 739 N N . HIS A 1 104 ? -1.275 -12.504 -8.290 1.00 86.81 104 HIS A N 1
ATOM 740 C CA . HIS A 1 104 ? -0.963 -11.188 -7.714 1.00 86.81 104 HIS A CA 1
ATOM 741 C C . HIS A 1 104 ? -2.040 -10.153 -8.036 1.00 86.81 104 HIS A C 1
ATOM 743 O O . HIS A 1 104 ? -2.443 -9.380 -7.163 1.00 86.81 104 HIS A O 1
ATOM 749 N N . PHE A 1 105 ? -2.588 -10.213 -9.249 1.00 90.81 105 PHE A N 1
ATOM 750 C CA . PHE A 1 105 ? -3.727 -9.395 -9.643 1.00 90.81 105 PHE A CA 1
ATOM 751 C C . PHE A 1 105 ? -4.974 -9.719 -8.807 1.00 90.81 105 PHE A C 1
ATOM 753 O O . PHE A 1 105 ? -5.616 -8.820 -8.261 1.00 90.81 105 PHE A O 1
ATOM 760 N N . VAL A 1 106 ? -5.294 -11.006 -8.639 1.00 93.50 106 VAL A N 1
ATOM 761 C CA . VAL A 1 106 ? -6.437 -11.446 -7.823 1.00 93.50 106 VAL A CA 1
ATOM 762 C C . VAL A 1 106 ? -6.266 -11.026 -6.365 1.00 93.50 106 VAL A C 1
ATOM 764 O O . VAL A 1 106 ? -7.214 -10.521 -5.763 1.00 93.50 106 VAL A O 1
ATOM 767 N N . LEU A 1 107 ? -5.067 -11.172 -5.798 1.00 94.00 107 LEU A N 1
ATOM 768 C CA . LEU A 1 107 ? -4.765 -10.722 -4.440 1.00 94.00 107 LEU A CA 1
ATOM 769 C C . LEU A 1 107 ? -4.950 -9.207 -4.294 1.00 94.00 107 LEU A C 1
ATOM 771 O O . LEU A 1 107 ? -5.559 -8.774 -3.314 1.00 94.00 107 LEU A O 1
ATOM 775 N N . ALA A 1 108 ? -4.518 -8.408 -5.276 1.00 94.31 108 ALA A N 1
ATOM 776 C CA . ALA A 1 108 ? -4.749 -6.965 -5.271 1.00 94.31 108 ALA A CA 1
ATOM 777 C C . ALA A 1 108 ? -6.251 -6.625 -5.274 1.00 94.31 108 ALA A C 1
ATOM 779 O O . ALA A 1 108 ? -6.699 -5.788 -4.486 1.00 94.31 108 ALA A O 1
ATOM 780 N N . VAL A 1 109 ? -7.055 -7.319 -6.090 1.00 96.50 109 VAL A N 1
ATOM 781 C CA . VAL A 1 109 ? -8.521 -7.158 -6.118 1.00 96.50 109 VAL A CA 1
ATOM 782 C C . VAL A 1 109 ? -9.152 -7.551 -4.781 1.00 96.50 109 VAL A C 1
ATOM 784 O O . VAL A 1 109 ? -9.992 -6.819 -4.254 1.00 96.50 109 VAL A O 1
ATOM 787 N N . VAL A 1 110 ? -8.734 -8.671 -4.189 1.00 97.00 110 VAL A N 1
ATOM 788 C CA . VAL A 1 110 ? -9.229 -9.111 -2.878 1.00 97.00 110 VAL A CA 1
ATOM 789 C C . VAL A 1 110 ? -8.915 -8.065 -1.810 1.00 97.00 110 VAL A C 1
ATOM 791 O O . VAL A 1 110 ? -9.824 -7.633 -1.099 1.00 97.00 110 VAL A O 1
ATOM 794 N N . VAL A 1 111 ? -7.666 -7.598 -1.714 1.00 97.62 111 VAL A N 1
ATOM 795 C CA . VAL A 1 111 ? -7.277 -6.575 -0.730 1.00 97.62 111 VAL A CA 1
ATOM 796 C C . VAL A 1 111 ? -8.018 -5.265 -0.976 1.00 97.62 111 VAL A C 1
ATOM 798 O O . VAL A 1 111 ? -8.433 -4.634 -0.003 1.00 97.62 111 VAL A O 1
ATOM 801 N N . LEU A 1 112 ? -8.262 -4.876 -2.231 1.00 98.06 112 LEU A N 1
ATOM 802 C CA . LEU A 1 112 ? -9.070 -3.701 -2.553 1.00 98.06 112 LEU A CA 1
ATOM 803 C C . LEU A 1 112 ? -10.485 -3.829 -1.972 1.00 98.06 112 LEU A C 1
ATOM 805 O O . LEU A 1 112 ? -10.933 -2.938 -1.249 1.00 98.06 112 LEU A O 1
ATOM 809 N N . LEU A 1 113 ? -11.173 -4.946 -2.225 1.00 98.25 113 LEU A N 1
ATOM 810 C CA . LEU A 1 113 ? -12.534 -5.177 -1.728 1.00 98.25 113 LEU A CA 1
ATOM 811 C C . LEU A 1 113 ? -12.589 -5.229 -0.197 1.00 98.25 113 LEU A C 1
ATOM 813 O O . LEU A 1 113 ? -13.443 -4.584 0.417 1.00 98.25 113 LEU A O 1
ATOM 817 N N . LEU A 1 114 ? -11.652 -5.940 0.437 1.00 97.88 114 LEU A N 1
ATOM 818 C CA . LEU A 1 114 ? -11.552 -5.983 1.898 1.00 97.88 114 LEU A CA 1
ATOM 819 C C . LEU A 1 114 ? -11.325 -4.587 2.484 1.00 97.88 114 LEU A C 1
ATOM 821 O O . LEU A 1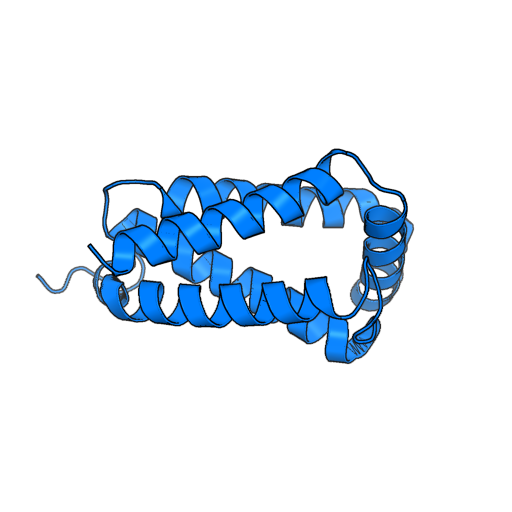 114 ? -11.982 -4.200 3.456 1.00 97.88 114 LEU A O 1
ATOM 825 N N . SER A 1 115 ? -10.428 -3.816 1.873 1.00 97.56 115 SER A N 1
ATOM 826 C CA . SER A 1 115 ? -10.084 -2.470 2.329 1.00 97.56 115 SER A CA 1
ATOM 827 C C . SER A 1 115 ? -11.231 -1.487 2.121 1.00 97.56 115 SER A C 1
ATOM 829 O O . SER A 1 115 ? -11.449 -0.646 2.988 1.00 97.56 115 SER A O 1
ATOM 831 N N . LEU A 1 116 ? -12.036 -1.637 1.063 1.00 98.00 116 LEU A N 1
A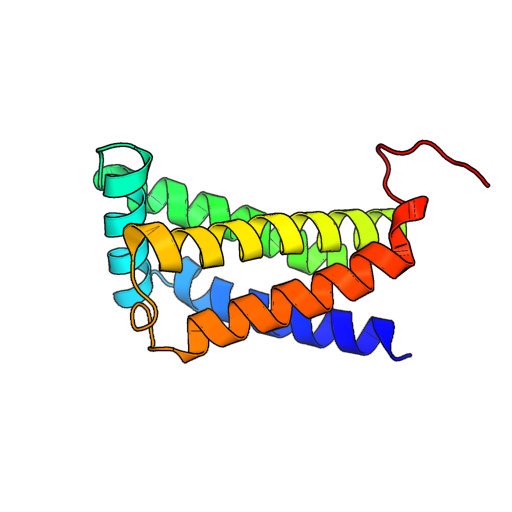TOM 832 C CA . LEU A 1 116 ? -13.272 -0.872 0.867 1.00 98.00 116 LEU A CA 1
ATOM 833 C C . LEU A 1 116 ? -14.302 -1.160 1.965 1.00 98.00 116 LEU A C 1
ATOM 835 O O . LEU A 1 116 ? -14.899 -0.224 2.498 1.00 98.00 116 LEU A O 1
ATOM 839 N N . VAL A 1 117 ? -14.479 -2.424 2.364 1.00 97.81 117 VAL A N 1
ATOM 840 C CA . VAL A 1 117 ? -15.381 -2.790 3.473 1.00 97.81 117 VAL A CA 1
ATOM 841 C C . VAL A 1 117 ? -14.893 -2.198 4.801 1.00 97.81 117 VAL A C 1
ATOM 843 O O . VAL A 1 117 ? -15.683 -1.621 5.556 1.00 97.81 117 VAL A O 1
ATOM 846 N N . ILE A 1 118 ? -13.590 -2.298 5.090 1.00 96.94 118 ILE A N 1
ATOM 847 C CA . ILE A 1 118 ? -12.988 -1.715 6.301 1.00 96.94 118 ILE A CA 1
ATOM 848 C C . ILE A 1 118 ? -13.134 -0.187 6.283 1.00 96.94 118 ILE A C 1
ATOM 850 O O . ILE A 1 118 ? -13.578 0.398 7.275 1.00 96.94 118 ILE A O 1
ATOM 854 N N . LEU A 1 119 ? -12.808 0.457 5.161 1.00 96.62 119 LEU A N 1
ATOM 855 C CA . LEU A 1 119 ? -12.909 1.902 4.996 1.00 96.62 119 LEU A CA 1
ATOM 856 C C . LEU A 1 119 ? -14.352 2.363 5.169 1.00 96.62 119 LEU A C 1
ATOM 858 O O . LEU A 1 119 ? -14.607 3.267 5.958 1.00 96.62 119 LEU A O 1
ATOM 862 N N . PHE A 1 120 ? -15.316 1.698 4.529 1.00 95.50 120 PHE A N 1
ATOM 863 C CA . PHE A 1 120 ? -16.730 2.026 4.681 1.00 95.50 120 PHE A CA 1
ATOM 864 C C . PHE A 1 120 ? -17.177 1.942 6.145 1.00 95.50 120 PHE A C 1
ATOM 866 O O . PHE A 1 120 ? -17.925 2.807 6.607 1.00 95.50 120 PHE A O 1
ATOM 873 N N . ARG A 1 121 ? -16.680 0.963 6.913 1.00 95.00 121 ARG A N 1
ATOM 874 C CA . ARG A 1 121 ? -16.998 0.813 8.342 1.00 95.00 121 ARG A CA 1
ATOM 875 C C . ARG A 1 121 ? -16.416 1.917 9.233 1.00 95.00 121 ARG A C 1
ATOM 877 O O . ARG A 1 121 ? -17.027 2.222 10.262 1.00 95.00 121 ARG A O 1
ATOM 884 N N . TYR A 1 122 ? -15.259 2.476 8.880 1.00 93.25 122 TYR A N 1
ATOM 885 C CA . TYR A 1 122 ? -14.546 3.487 9.677 1.00 93.25 122 TYR A CA 1
ATOM 886 C C . TYR A 1 122 ? -14.494 4.879 9.027 1.00 93.25 122 TYR A C 1
ATOM 888 O O . TYR A 1 122 ? -13.835 5.769 9.556 1.00 93.25 122 TYR A O 1
ATOM 896 N N . ARG A 1 123 ? -15.217 5.104 7.922 1.00 91.12 123 ARG A N 1
ATOM 897 C CA . ARG A 1 123 ? -15.179 6.345 7.125 1.00 91.12 123 ARG A CA 1
ATOM 898 C C . ARG A 1 123 ? -15.402 7.623 7.939 1.00 91.12 123 ARG A C 1
ATOM 900 O O . ARG A 1 123 ? -14.714 8.605 7.715 1.00 91.12 123 ARG A O 1
ATOM 907 N N . GLY A 1 124 ? -16.298 7.594 8.930 1.00 88.50 124 GLY A N 1
ATOM 908 C CA . GLY A 1 124 ? -16.572 8.746 9.805 1.00 88.50 124 GLY A CA 1
ATOM 909 C C . GLY A 1 124 ? -15.432 9.087 10.772 1.00 88.50 124 GLY A C 1
ATOM 910 O O . GLY A 1 124 ? -15.435 10.145 11.383 1.00 88.50 124 GLY A O 1
ATOM 911 N N . SER A 1 125 ? -14.442 8.204 10.916 1.00 88.94 125 SER A N 1
ATOM 912 C CA . SER A 1 125 ? -13.241 8.441 11.719 1.00 88.94 125 SER A CA 1
ATOM 913 C C . SER A 1 125 ? -12.065 8.970 10.894 1.00 88.94 125 SER A C 1
ATOM 915 O O . SER A 1 125 ? -10.984 9.147 11.457 1.00 88.94 125 SER A O 1
ATOM 917 N N . LEU A 1 126 ? -12.235 9.201 9.583 1.00 84.56 126 LEU A N 1
ATOM 918 C CA . LEU A 1 126 ? -11.184 9.787 8.755 1.00 84.56 126 LEU A CA 1
ATOM 919 C C . LEU A 1 126 ? -10.823 11.183 9.288 1.00 84.56 126 LEU A C 1
ATOM 921 O O . LEU A 1 126 ? -11.710 12.025 9.431 1.00 84.56 126 LEU A O 1
ATOM 925 N N . PRO A 1 127 ? -9.533 11.471 9.530 1.00 76.44 127 PRO A N 1
ATOM 926 C CA . PRO A 1 127 ? -9.109 12.748 10.106 1.00 76.44 127 PRO A CA 1
ATOM 927 C C . PRO A 1 127 ? -9.403 13.959 9.205 1.00 76.44 127 PRO A C 1
ATOM 929 O O . PRO A 1 127 ? -9.420 15.082 9.693 1.00 76.44 127 PRO A O 1
ATOM 932 N N . ILE A 1 128 ? -9.669 13.735 7.913 1.00 75.75 128 ILE A N 1
ATOM 933 C CA . ILE A 1 128 ? -9.992 14.775 6.923 1.00 75.75 128 ILE A CA 1
ATOM 934 C C . ILE A 1 128 ? -11.468 15.203 7.008 1.00 75.75 128 ILE A C 1
ATOM 936 O O . ILE A 1 128 ? -11.789 16.346 6.704 1.00 75.75 128 ILE A O 1
ATOM 940 N N . LEU A 1 129 ? -12.375 14.314 7.437 1.00 64.56 129 LEU A N 1
ATOM 941 C CA . LEU A 1 129 ? -13.824 14.558 7.378 1.00 64.56 129 LEU A CA 1
ATOM 942 C C . LEU A 1 129 ? -14.392 15.351 8.568 1.00 64.56 129 LEU A C 1
ATOM 944 O O . LEU A 1 129 ? -15.590 15.612 8.596 1.00 64.56 129 LEU A O 1
ATOM 948 N N . GLY A 1 130 ? -13.555 15.791 9.512 1.00 53.22 130 GLY A N 1
ATOM 949 C CA . GLY A 1 130 ? -14.010 16.492 10.714 1.00 53.22 130 GLY A CA 1
ATOM 950 C C . GLY A 1 130 ? -14.809 15.579 11.655 1.00 53.22 130 GLY A C 1
ATOM 951 O O . GLY A 1 130 ? -15.507 14.653 11.248 1.00 53.22 130 GLY A O 1
ATOM 952 N N . ARG A 1 131 ? -14.676 15.795 12.965 1.00 52.84 131 ARG A N 1
ATOM 953 C CA . ARG A 1 131 ? -15.424 15.018 13.962 1.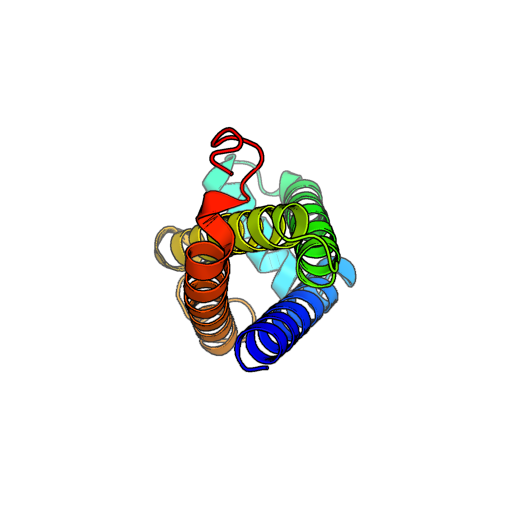00 52.84 131 ARG A CA 1
ATOM 954 C C . ARG A 1 131 ? -16.905 15.388 13.894 1.00 52.84 131 ARG A C 1
ATOM 956 O O . ARG A 1 131 ? -17.280 16.440 14.399 1.00 52.84 131 ARG A O 1
ATOM 963 N N . PHE A 1 132 ? -17.742 14.494 13.384 1.00 51.47 132 PHE A N 1
ATOM 964 C CA . PHE A 1 132 ? -19.156 14.468 13.750 1.00 51.47 132 PHE A CA 1
ATOM 965 C C . PHE A 1 132 ? -19.366 13.308 14.720 1.00 51.47 132 PHE A C 1
ATOM 967 O O . PHE A 1 132 ? -19.639 12.190 14.299 1.00 51.47 132 PHE A O 1
ATOM 974 N N . THR A 1 133 ? -19.168 13.641 16.004 1.00 44.97 133 THR A N 1
ATOM 975 C CA . THR A 1 133 ? -19.533 12.895 17.229 1.00 44.97 133 THR A CA 1
ATOM 976 C C . THR A 1 133 ? -18.959 11.492 17.407 1.00 44.97 133 THR A C 1
ATOM 978 O O . THR A 1 133 ? -19.355 10.563 16.673 1.00 44.97 133 THR A O 1
#

Foldseek 3Di:
DVLLVLLVLLLVLLVVVLVCLVVVPVLLLVLLLQVCCVPPVGSVCSNVVSVVLSVLSVQLNVLSPDPQLQSVLVSLVSLLVSLVVVLCCCVPTNDCQGRPGVVNNVSSVSSNVSSVVSNVVSVQSHPVNDHPD

Sequence (133 aa):
MIIFVLRIVASLVLLQSLFFKLTAAEESVAMFASLSAAVTGDASLEPAMRMGVSVVELVTVILLMMKRPAAIATGAMLAVGTMFGAIFAHLAVLGIEVGGGVTHFVLAVVVLLLSLVILFRYRGSLPILGRFT

pLDDT: mean 91.8, std 9.87, range [44.97, 98.38]

Secondary structure (DSSP, 8-state):
-HHHHHHHHHHHHHHHHHHHHHTT-HHHHHHHHHHHHHHHS-GGGHHHHHHHHHHHHHHHHHHHHSS-HHHHHHHHHHHHHHHHHHHHHIIIII-TTTTTSHHHHHHHHHHHHHHHHHHHHHGGG-TTS----

Radius of gyration: 15.26 Å; chains: 1; bounding box: 36×31×37 Å